Protein AF-A0A543E9P0-F1 (afdb_monomer)

Structure (mmCIF, N/CA/C/O backbone):
data_AF-A0A543E9P0-F1
#
_entry.id   AF-A0A543E9P0-F1
#
loop_
_atom_site.group_PDB
_atom_site.id
_atom_site.type_symbol
_atom_site.label_atom_id
_atom_site.label_alt_id
_atom_site.label_comp_id
_atom_site.label_asym_id
_atom_site.label_entity_id
_atom_site.label_seq_id
_atom_site.pdbx_PDB_ins_code
_atom_site.Cartn_x
_atom_site.Cartn_y
_atom_site.Cartn_z
_atom_site.occupancy
_atom_site.B_iso_or_equiv
_atom_site.auth_seq_id
_atom_site.auth_comp_id
_atom_site.auth_asym_id
_atom_site.auth_atom_id
_atom_site.pdbx_PDB_model_num
ATOM 1 N N . MET A 1 1 ? -9.242 -23.941 -20.916 1.00 66.31 1 MET A N 1
ATOM 2 C CA . MET A 1 1 ? -9.584 -22.506 -21.068 1.00 66.31 1 MET A CA 1
ATOM 3 C C . MET A 1 1 ? -8.375 -21.681 -20.657 1.00 66.31 1 MET A C 1
ATOM 5 O O . MET A 1 1 ? -7.772 -22.020 -19.648 1.00 66.31 1 MET A O 1
ATOM 9 N N . LYS A 1 2 ? -7.986 -20.655 -21.424 1.00 64.19 2 LYS A N 1
ATOM 10 C CA . LYS A 1 2 ? -6.944 -19.709 -20.986 1.00 64.19 2 LYS A CA 1
ATOM 11 C C . LYS A 1 2 ? -7.584 -18.680 -20.039 1.00 64.19 2 LYS A C 1
ATOM 13 O O . LYS A 1 2 ? -8.693 -18.238 -20.345 1.00 64.19 2 LYS A O 1
ATOM 18 N N . PRO A 1 3 ? -6.948 -18.317 -18.911 1.00 70.50 3 PRO A N 1
ATOM 19 C CA . PRO A 1 3 ? -7.487 -17.301 -18.016 1.00 70.50 3 PRO A CA 1
ATOM 20 C C . PRO A 1 3 ? -7.559 -15.957 -18.745 1.00 70.50 3 PRO A C 1
ATOM 22 O O . PRO A 1 3 ? -6.606 -15.541 -19.405 1.00 70.50 3 PRO A O 1
ATOM 25 N N . LYS A 1 4 ? -8.709 -15.286 -18.648 1.00 77.44 4 LYS A N 1
ATOM 26 C CA . LYS A 1 4 ? -8.881 -13.924 -19.152 1.00 77.44 4 LYS A CA 1
ATOM 27 C C . LYS A 1 4 ? -8.303 -12.984 -18.094 1.00 77.44 4 LYS A C 1
ATOM 29 O O . LYS A 1 4 ? -8.890 -12.834 -17.028 1.00 77.44 4 LYS A O 1
ATOM 34 N N . ILE A 1 5 ? -7.123 -12.431 -18.359 1.00 82.94 5 ILE A N 1
ATOM 35 C CA . ILE A 1 5 ? -6.471 -11.478 -17.458 1.00 82.94 5 ILE A CA 1
ATOM 36 C C . ILE A 1 5 ? -7.045 -10.095 -17.765 1.00 82.94 5 ILE A C 1
ATOM 38 O O . ILE A 1 5 ? -6.871 -9.586 -18.870 1.00 82.94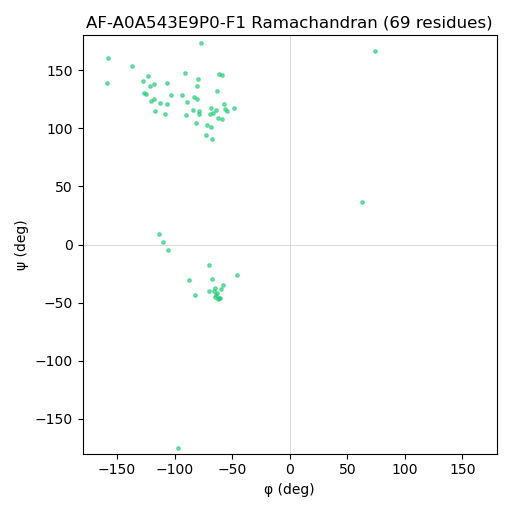 5 ILE A O 1
ATOM 42 N N . SER A 1 6 ? -7.738 -9.506 -16.793 1.00 81.50 6 SER A N 1
ATOM 43 C CA . SER A 1 6 ? -8.182 -8.111 -16.838 1.00 81.50 6 SER A CA 1
ATOM 44 C C . SER A 1 6 ? -7.272 -7.282 -15.941 1.00 81.50 6 SER A C 1
ATOM 46 O O . SER A 1 6 ? -7.056 -7.642 -14.786 1.00 81.50 6 SER A O 1
ATOM 48 N N . MET A 1 7 ? -6.736 -6.185 -16.472 1.00 85.62 7 MET A N 1
ATOM 49 C CA . MET A 1 7 ? -5.884 -5.266 -15.721 1.00 85.62 7 MET A CA 1
ATOM 50 C C . MET A 1 7 ? -6.752 -4.143 -15.148 1.00 85.62 7 MET A C 1
ATOM 52 O O . MET A 1 7 ? -7.539 -3.543 -15.880 1.00 85.62 7 MET A O 1
ATOM 56 N N . VAL A 1 8 ? -6.632 -3.883 -13.846 1.00 85.44 8 VAL A N 1
ATOM 57 C CA . VAL A 1 8 ? -7.362 -2.814 -13.152 1.00 85.44 8 VAL A CA 1
ATOM 58 C C . VAL A 1 8 ? -6.340 -1.830 -12.602 1.00 85.44 8 VAL A C 1
ATOM 60 O O . VAL A 1 8 ? -5.421 -2.229 -11.891 1.00 85.44 8 VAL A O 1
ATOM 63 N N . LEU 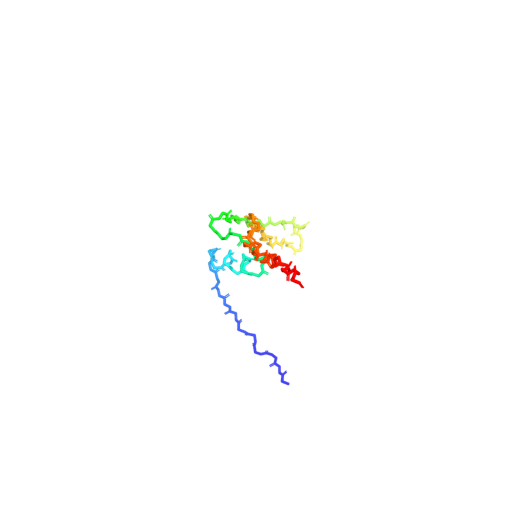A 1 9 ? -6.492 -0.557 -12.960 1.00 87.25 9 LEU A N 1
ATOM 64 C CA . LEU A 1 9 ? -5.723 0.538 -12.380 1.00 87.25 9 LEU A CA 1
ATOM 65 C C . LEU A 1 9 ? -6.353 0.914 -11.045 1.00 87.25 9 LEU A C 1
ATOM 67 O O . LEU A 1 9 ? -7.550 1.191 -10.988 1.00 87.25 9 LEU A O 1
ATOM 71 N N . LEU A 1 10 ? -5.539 0.901 -9.996 1.00 89.06 10 LEU A N 1
ATOM 72 C CA . LEU A 1 10 ? -5.943 1.274 -8.651 1.00 89.06 10 LEU A CA 1
ATOM 73 C C . LEU A 1 10 ? -5.134 2.480 -8.203 1.00 89.06 10 LEU A C 1
ATOM 75 O O . LEU A 1 10 ? -3.925 2.538 -8.439 1.00 89.06 10 LEU A O 1
ATOM 79 N N . ASP A 1 11 ? -5.801 3.420 -7.551 1.00 90.44 11 ASP A N 1
ATOM 80 C CA . ASP A 1 11 ? -5.124 4.504 -6.852 1.00 90.44 11 ASP A CA 1
ATOM 81 C C . ASP A 1 11 ? -4.540 4.035 -5.506 1.00 90.44 11 ASP A C 1
ATOM 83 O O . ASP A 1 11 ? -4.753 2.909 -5.045 1.00 90.44 11 ASP A O 1
ATOM 87 N N . GLU A 1 12 ? -3.785 4.918 -4.854 1.00 89.31 12 GLU A N 1
ATOM 88 C CA . GLU A 1 12 ? -3.120 4.617 -3.587 1.00 89.31 12 GLU A CA 1
ATOM 89 C C . GLU A 1 12 ? -4.090 4.225 -2.464 1.00 89.31 12 GLU A C 1
ATOM 91 O O . GLU A 1 12 ? -3.791 3.326 -1.674 1.00 89.31 12 GLU A O 1
ATOM 96 N N . ASN A 1 13 ? -5.259 4.868 -2.384 1.00 91.31 13 ASN A N 1
ATOM 97 C CA . ASN A 1 13 ? -6.244 4.568 -1.348 1.00 91.31 13 ASN A CA 1
ATOM 98 C C . ASN A 1 13 ? -6.880 3.202 -1.581 1.00 91.31 13 ASN A C 1
ATOM 100 O O . ASN A 1 13 ? -7.045 2.449 -0.623 1.00 91.31 13 ASN A O 1
ATOM 104 N N . GLN A 1 14 ? -7.170 2.870 -2.837 1.00 93.19 14 GLN A N 1
ATOM 105 C CA . GLN A 1 14 ? -7.726 1.579 -3.228 1.00 93.19 14 GLN A CA 1
ATOM 106 C C . GLN A 1 14 ? -6.742 0.432 -2.972 1.00 93.19 14 GLN A C 1
ATOM 108 O O . GLN A 1 14 ? -7.138 -0.629 -2.485 1.00 93.19 14 GLN A O 1
ATOM 113 N N . ILE A 1 15 ? -5.449 0.638 -3.244 1.00 91.81 15 ILE A N 1
ATOM 114 C CA . ILE A 1 15 ? -4.401 -0.334 -2.895 1.00 91.81 15 ILE A CA 1
ATOM 115 C C . ILE A 1 15 ? -4.359 -0.533 -1.377 1.00 91.81 15 ILE A C 1
ATOM 117 O O . ILE A 1 15 ? -4.330 -1.669 -0.89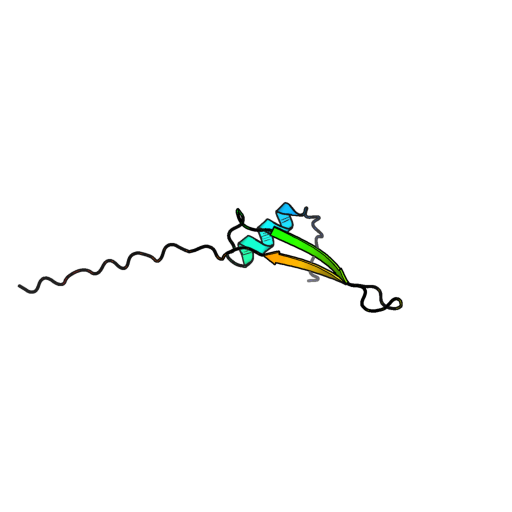5 1.00 91.81 15 ILE A O 1
ATOM 121 N N . LEU A 1 16 ? -4.399 0.560 -0.613 1.00 92.81 16 LEU A N 1
ATOM 122 C CA . LEU A 1 16 ? -4.363 0.497 0.844 1.00 92.81 16 LEU A CA 1
ATOM 123 C C . LEU A 1 16 ? -5.608 -0.193 1.425 1.00 92.81 16 LEU A C 1
ATOM 125 O O . LEU A 1 16 ? -5.474 -0.973 2.369 1.00 92.81 16 LEU A O 1
ATOM 129 N N . ASP A 1 17 ? -6.789 0.031 0.843 1.00 93.31 17 ASP A N 1
ATOM 130 C CA . ASP A 1 17 ? -8.036 -0.659 1.200 1.00 93.31 17 ASP A CA 1
ATOM 131 C C . ASP A 1 17 ? -7.925 -2.172 0.981 1.00 93.31 17 ASP A C 1
ATOM 133 O O . ASP A 1 17 ? -8.267 -2.951 1.875 1.00 93.31 17 ASP A O 1
ATOM 137 N N . LEU A 1 18 ? -7.387 -2.600 -0.168 1.00 92.69 18 LEU A N 1
ATOM 138 C CA . LEU A 1 18 ? -7.178 -4.018 -0.472 1.00 92.69 18 LEU A CA 1
ATOM 139 C C . LEU A 1 18 ? -6.212 -4.682 0.509 1.00 92.69 18 LEU A C 1
ATOM 141 O O . LEU A 1 18 ? -6.505 -5.763 1.025 1.00 92.69 18 LEU A O 1
ATOM 145 N N . ILE A 1 19 ? -5.076 -4.038 0.794 1.00 91.69 19 ILE A N 1
ATOM 146 C CA . ILE A 1 19 ? -4.086 -4.585 1.729 1.00 91.69 19 ILE A CA 1
ATOM 147 C C . ILE A 1 19 ? -4.679 -4.670 3.138 1.00 91.69 19 ILE A C 1
ATOM 149 O O . ILE A 1 19 ? -4.517 -5.695 3.806 1.00 91.69 19 ILE A O 1
ATOM 153 N N . CYS A 1 20 ? -5.390 -3.632 3.589 1.00 92.12 20 CYS A N 1
ATOM 154 C CA . CYS A 1 20 ? -6.000 -3.634 4.915 1.00 92.12 20 CYS A CA 1
ATOM 155 C C . CYS A 1 20 ? -7.089 -4.703 5.042 1.00 92.12 20 CYS A C 1
ATOM 157 O O . CYS A 1 20 ? -7.088 -5.448 6.021 1.00 92.12 20 CYS A O 1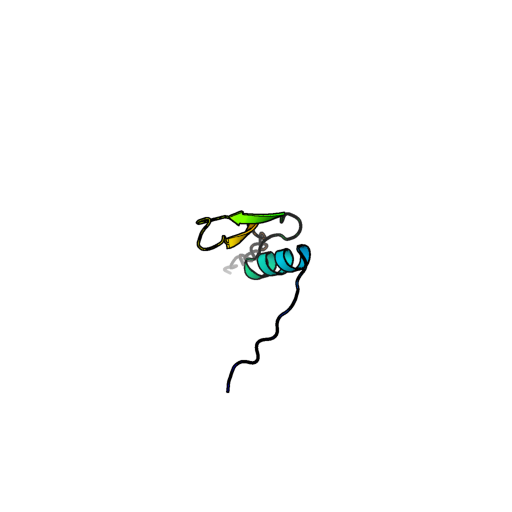
ATOM 159 N N . GLY A 1 21 ? -7.965 -4.828 4.042 1.00 91.12 21 GLY A N 1
ATOM 160 C CA . GLY A 1 21 ? -9.034 -5.826 4.030 1.00 91.12 21 GLY A CA 1
ATOM 161 C C . GLY A 1 21 ? -8.511 -7.264 4.012 1.00 91.12 21 GLY A C 1
ATOM 162 O O . GLY A 1 21 ? -9.011 -8.106 4.757 1.00 91.12 21 GLY A O 1
ATOM 163 N N . ALA A 1 22 ? -7.466 -7.541 3.228 1.00 91.69 22 ALA A N 1
ATOM 164 C CA . ALA A 1 22 ? -6.865 -8.874 3.149 1.00 91.69 22 ALA A CA 1
ATOM 165 C C . ALA A 1 22 ? -6.163 -9.303 4.452 1.00 91.69 22 ALA A C 1
ATOM 167 O O . ALA A 1 22 ? -6.109 -10.494 4.753 1.00 91.69 22 ALA A O 1
ATOM 168 N N . ASN A 1 23 ? -5.642 -8.344 5.226 1.00 90.25 23 ASN A N 1
ATOM 169 C CA . ASN A 1 23 ? -4.829 -8.608 6.418 1.00 90.25 23 ASN A CA 1
ATOM 170 C C . ASN A 1 23 ? -5.529 -8.246 7.742 1.00 90.25 23 ASN A C 1
ATOM 172 O O . ASN A 1 23 ? -4.928 -8.385 8.803 1.00 90.25 23 ASN A O 1
ATOM 176 N N . GLY A 1 24 ? -6.782 -7.777 7.711 1.00 88.94 24 GLY A N 1
ATOM 177 C CA . GLY A 1 24 ? -7.511 -7.351 8.914 1.00 88.94 24 GLY A CA 1
ATOM 178 C C . GLY A 1 24 ? -6.856 -6.166 9.631 1.00 88.94 24 GLY A C 1
ATOM 179 O O . GLY A 1 24 ? -6.821 -6.126 10.861 1.00 88.94 24 GLY A O 1
ATOM 180 N N . LEU A 1 25 ? -6.294 -5.225 8.872 1.00 90.38 25 LEU A N 1
ATOM 181 C CA . LEU A 1 25 ? -5.632 -4.037 9.409 1.00 90.38 25 LEU A CA 1
ATOM 182 C C . LEU A 1 25 ? -6.616 -2.874 9.544 1.00 90.38 25 LEU A C 1
ATOM 184 O O . LEU A 1 25 ? -7.510 -2.691 8.719 1.00 90.38 25 LEU A O 1
ATOM 188 N N . ASN A 1 26 ? -6.410 -2.029 10.554 1.00 91.06 26 ASN A N 1
ATOM 189 C CA . ASN A 1 26 ? -7.232 -0.844 10.756 1.00 91.06 26 ASN A CA 1
ATOM 190 C C . ASN A 1 26 ? -6.931 0.219 9.689 1.00 91.06 26 ASN A C 1
ATOM 192 O O . ASN A 1 26 ? -5.951 0.964 9.790 1.00 91.06 26 ASN A O 1
ATOM 196 N N . ARG A 1 27 ? -7.826 0.340 8.706 1.00 91.44 27 ARG A N 1
ATOM 197 C CA . ARG A 1 27 ? -7.682 1.274 7.581 1.00 91.44 27 ARG A CA 1
ATOM 198 C C . ARG A 1 27 ? -7.548 2.745 7.993 1.00 91.44 27 ARG A C 1
ATOM 200 O O . ARG A 1 27 ? -6.810 3.491 7.350 1.00 91.44 27 ARG A O 1
ATOM 207 N N . GLY A 1 28 ? -8.220 3.168 9.066 1.00 91.38 28 GLY A N 1
ATOM 208 C CA . GLY A 1 28 ? -8.186 4.553 9.556 1.00 91.38 28 GLY A CA 1
ATOM 209 C C . GLY A 1 28 ? -6.846 4.959 10.177 1.00 91.38 28 GLY A C 1
ATOM 210 O O . GLY A 1 28 ? -6.563 6.145 10.314 1.00 91.38 28 GLY A O 1
ATOM 211 N N . LYS A 1 29 ? -6.011 3.978 10.535 1.00 91.38 29 LYS A N 1
ATOM 212 C CA . LYS A 1 29 ? -4.642 4.176 11.037 1.00 91.38 29 LYS A CA 1
ATOM 213 C C . LYS A 1 29 ? -3.584 3.643 10.069 1.00 91.38 29 LYS A C 1
ATOM 215 O O . LYS A 1 29 ? -2.412 3.552 10.436 1.00 91.38 29 LYS A O 1
ATOM 220 N N . ALA A 1 30 ? -3.999 3.257 8.865 1.00 92.38 30 ALA A N 1
ATOM 221 C CA . ALA A 1 30 ? -3.111 2.700 7.868 1.00 92.38 30 ALA A CA 1
ATOM 222 C C . ALA A 1 30 ? -2.332 3.803 7.155 1.00 92.38 30 ALA A C 1
ATOM 224 O O . ALA A 1 30 ? -2.853 4.877 6.861 1.00 92.38 30 ALA A O 1
ATOM 225 N N . SER A 1 31 ? -1.075 3.512 6.853 1.00 92.69 31 SER A N 1
ATOM 226 C CA . SER A 1 31 ? -0.245 4.323 5.966 1.00 92.69 31 SER A CA 1
ATOM 227 C C . SER A 1 31 ? 0.526 3.408 5.031 1.00 92.69 31 SER A C 1
ATOM 229 O O . SER A 1 31 ? 0.788 2.250 5.364 1.00 92.69 31 SER A O 1
ATOM 231 N N . MET A 1 32 ? 0.872 3.932 3.862 1.00 93.00 32 MET A N 1
ATOM 232 C CA . MET A 1 32 ? 1.558 3.192 2.817 1.00 93.00 32 MET A CA 1
ATOM 233 C C . MET A 1 32 ? 2.863 3.888 2.457 1.00 93.00 32 MET A C 1
ATOM 235 O O . MET A 1 32 ? 2.942 5.113 2.484 1.00 93.00 32 MET A O 1
ATOM 239 N N . ASN A 1 33 ? 3.875 3.096 2.126 1.00 91.25 33 ASN A N 1
ATOM 240 C CA . ASN A 1 33 ? 5.112 3.563 1.535 1.00 91.25 33 ASN A CA 1
ATOM 241 C C . ASN A 1 33 ? 5.354 2.801 0.231 1.00 91.25 33 ASN A C 1
ATOM 243 O O . ASN A 1 33 ? 5.277 1.569 0.213 1.00 91.25 33 ASN A O 1
ATOM 247 N N . ILE A 1 34 ? 5.630 3.533 -0.844 1.00 89.12 34 ILE A N 1
ATOM 248 C CA . ILE A 1 34 ? 5.912 2.978 -2.166 1.00 89.12 34 ILE A CA 1
ATOM 249 C C . ILE A 1 34 ? 7.340 3.373 -2.511 1.00 89.12 34 ILE A C 1
ATOM 251 O O . ILE A 1 34 ? 7.639 4.552 -2.671 1.00 89.12 34 ILE A O 1
ATOM 255 N N . ASN A 1 35 ? 8.221 2.383 -2.622 1.00 89.75 35 ASN A N 1
ATOM 256 C CA . ASN A 1 35 ? 9.625 2.608 -2.941 1.00 89.75 35 ASN A CA 1
ATOM 257 C C . ASN A 1 35 ? 9.990 1.867 -4.217 1.00 89.75 35 ASN A C 1
ATOM 259 O O . ASN A 1 35 ? 9.650 0.696 -4.377 1.00 89.75 35 ASN A O 1
ATOM 263 N N . TYR A 1 36 ? 10.736 2.526 -5.095 1.00 88.88 36 TYR A N 1
ATOM 264 C CA . TYR A 1 36 ? 11.458 1.842 -6.154 1.00 88.88 36 TYR A CA 1
ATOM 265 C C . TYR A 1 36 ? 12.843 1.469 -5.633 1.00 88.88 36 TYR A C 1
ATOM 267 O O . TYR A 1 36 ? 13.594 2.331 -5.177 1.00 88.88 36 TYR A O 1
ATOM 275 N N . VAL A 1 37 ? 13.167 0.183 -5.672 1.00 88.88 37 VAL A N 1
ATOM 276 C CA . VAL A 1 37 ? 14.475 -0.340 -5.285 1.00 88.88 37 VAL A CA 1
ATOM 277 C C . VAL A 1 37 ? 15.196 -0.769 -6.548 1.00 88.88 37 VAL A C 1
ATOM 279 O O . VAL A 1 37 ? 14.783 -1.71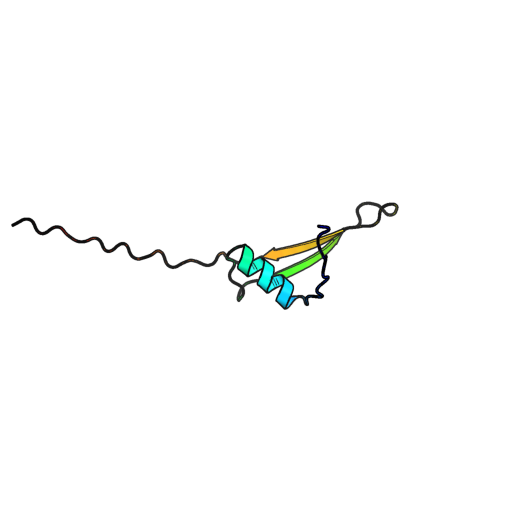4 -7.217 1.00 88.88 37 VAL A O 1
ATOM 282 N N . GLU A 1 38 ? 16.263 -0.058 -6.893 1.00 87.88 38 GLU A N 1
ATOM 283 C CA . GLU A 1 38 ? 17.127 -0.431 -8.004 1.00 87.88 38 GLU A CA 1
ATOM 284 C C . GLU A 1 38 ? 18.066 -1.556 -7.560 1.00 87.88 38 GLU A C 1
ATOM 286 O O . GLU A 1 38 ? 18.875 -1.378 -6.654 1.00 87.88 38 GLU A O 1
ATOM 291 N N . ASN A 1 39 ? 17.913 -2.736 -8.166 1.00 78.12 39 ASN A N 1
ATOM 292 C CA . ASN A 1 39 ? 18.713 -3.910 -7.810 1.00 78.12 39 ASN A CA 1
ATOM 293 C C . ASN A 1 39 ? 20.076 -3.885 -8.516 1.00 78.12 39 ASN A C 1
ATOM 295 O O . ASN A 1 39 ? 21.100 -4.165 -7.903 1.00 78.12 39 ASN A O 1
ATOM 299 N N . ASP A 1 40 ? 20.075 -3.541 -9.806 1.00 78.06 40 ASP A N 1
ATOM 300 C CA . ASP A 1 40 ? 21.254 -3.305 -10.639 1.00 78.06 40 ASP A CA 1
ATOM 301 C C . ASP A 1 40 ? 20.822 -2.436 -11.832 1.00 78.06 40 ASP A C 1
ATOM 303 O O . ASP A 1 40 ? 19.776 -2.678 -12.445 1.00 78.06 40 ASP A O 1
ATOM 307 N N . THR A 1 41 ? 21.660 -1.465 -12.190 1.00 71.25 41 THR A N 1
ATOM 308 C CA . THR A 1 41 ? 21.576 -0.647 -13.410 1.00 71.25 41 THR A CA 1
ATOM 309 C C . THR A 1 41 ? 21.312 -1.446 -14.696 1.00 71.25 41 THR A C 1
ATOM 311 O O . THR A 1 41 ? 20.757 -0.904 -15.652 1.00 71.25 41 THR A O 1
ATOM 314 N N . ARG A 1 42 ? 21.687 -2.734 -14.753 1.00 75.06 42 ARG A N 1
ATOM 315 C CA . ARG A 1 42 ? 21.485 -3.602 -15.930 1.00 75.06 42 ARG A CA 1
ATOM 316 C C . ARG A 1 42 ? 20.139 -4.321 -16.001 1.00 75.06 42 ARG A C 1
ATOM 318 O O . ARG A 1 42 ? 19.684 -4.606 -17.106 1.00 75.06 42 ARG A O 1
ATOM 325 N N . THR A 1 43 ? 19.523 -4.663 -14.872 1.00 75.69 43 THR A N 1
ATOM 326 C CA . THR A 1 43 ? 18.299 -5.494 -14.835 1.00 75.69 43 THR A CA 1
ATOM 327 C C . THR A 1 43 ? 17.034 -4.704 -14.520 1.00 75.69 43 THR A C 1
ATOM 329 O O . THR A 1 43 ? 15.940 -5.264 -14.567 1.00 75.69 43 THR A O 1
ATOM 332 N N . GLY A 1 44 ? 17.168 -3.412 -14.216 1.00 74.12 44 GLY A N 1
ATOM 333 C CA . GLY A 1 44 ? 16.074 -2.608 -13.692 1.00 74.12 44 GLY A CA 1
ATOM 334 C C . GLY A 1 44 ? 15.778 -2.939 -12.227 1.00 74.12 44 GLY A C 1
ATOM 335 O O . GLY A 1 44 ? 16.274 -3.910 -11.648 1.00 74.12 44 GLY A O 1
ATOM 336 N N . GLY A 1 45 ? 14.996 -2.072 -11.599 1.00 86.50 45 GLY A N 1
ATOM 337 C CA . GLY A 1 45 ? 14.589 -2.181 -10.207 1.00 86.50 45 GLY A CA 1
ATOM 338 C C . GLY A 1 45 ? 13.218 -2.818 -10.030 1.00 86.50 45 GLY A C 1
ATOM 339 O O . GLY A 1 45 ? 12.575 -3.282 -10.970 1.00 86.50 45 GLY A O 1
ATOM 340 N N . SER A 1 46 ? 12.765 -2.850 -8.786 1.00 88.56 46 SER A N 1
ATOM 341 C CA . SER A 1 46 ? 11.463 -3.370 -8.383 1.00 88.56 46 SER A CA 1
ATOM 342 C C . SER A 1 46 ? 10.719 -2.338 -7.550 1.00 88.56 46 SER A C 1
ATOM 344 O O . SER A 1 46 ? 11.305 -1.666 -6.704 1.00 88.56 46 SER A O 1
ATOM 346 N N . TRP A 1 47 ? 9.410 -2.235 -7.760 1.00 87.75 47 TRP A 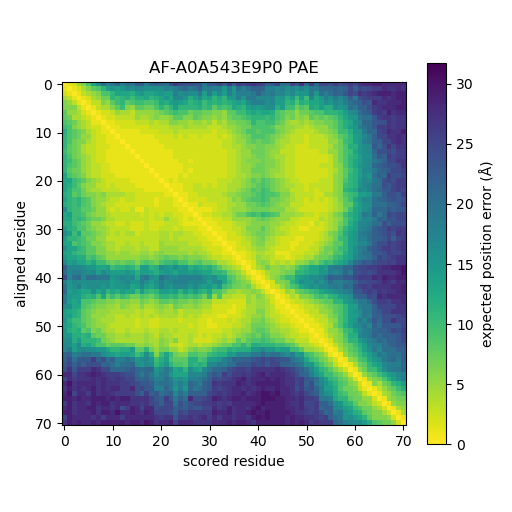N 1
ATOM 347 C CA . TRP A 1 47 ? 8.539 -1.460 -6.885 1.00 87.75 47 TRP A CA 1
ATOM 348 C C . TRP A 1 47 ? 8.147 -2.305 -5.676 1.00 87.75 47 TRP A C 1
ATOM 350 O O . TRP A 1 47 ? 7.635 -3.414 -5.822 1.00 87.75 47 TRP A O 1
ATOM 360 N N . ILE A 1 48 ? 8.375 -1.770 -4.482 1.00 88.88 48 ILE A N 1
ATOM 361 C CA . ILE A 1 48 ? 7.980 -2.369 -3.213 1.00 88.88 48 ILE A CA 1
ATOM 362 C C . ILE A 1 48 ? 6.900 -1.487 -2.595 1.00 88.88 48 ILE A C 1
ATOM 364 O O . ILE A 1 48 ? 7.122 -0.305 -2.332 1.00 88.88 48 ILE A O 1
ATOM 368 N N . ILE A 1 49 ? 5.739 -2.086 -2.336 1.00 89.12 49 ILE A N 1
ATOM 369 C CA . ILE A 1 49 ? 4.615 -1.445 -1.652 1.00 89.12 49 ILE A CA 1
ATOM 370 C C . ILE A 1 49 ? 4.530 -2.023 -0.241 1.00 89.12 49 ILE A C 1
ATOM 372 O O . ILE A 1 49 ? 4.376 -3.231 -0.065 1.00 89.12 49 ILE A O 1
ATOM 376 N N . GLN A 1 50 ? 4.633 -1.163 0.767 1.00 89.81 50 GLN A N 1
ATOM 377 C CA . GLN A 1 50 ? 4.550 -1.536 2.178 1.00 89.81 50 GLN A CA 1
ATOM 378 C C . GLN A 1 50 ? 3.395 -0.786 2.834 1.00 89.81 50 GLN A C 1
ATOM 380 O O . GLN A 1 50 ? 3.382 0.441 2.836 1.00 89.81 50 GLN A O 1
ATOM 385 N N . ALA A 1 51 ? 2.448 -1.506 3.433 1.00 90.00 51 ALA A N 1
ATOM 386 C CA . ALA A 1 51 ? 1.407 -0.914 4.269 1.00 90.00 51 ALA A CA 1
ATOM 387 C C . ALA A 1 51 ? 1.682 -1.215 5.744 1.00 90.00 51 ALA A C 1
ATOM 389 O O . ALA A 1 51 ? 2.054 -2.333 6.100 1.00 90.00 51 ALA A O 1
ATOM 390 N N . ARG A 1 52 ? 1.467 -0.225 6.612 1.00 89.88 52 ARG A N 1
ATOM 391 C CA . ARG A 1 52 ? 1.539 -0.376 8.069 1.00 89.88 52 ARG A CA 1
ATOM 392 C C . ARG A 1 52 ? 0.250 0.123 8.706 1.00 89.88 52 ARG A C 1
ATOM 394 O O . ARG A 1 52 ? -0.178 1.244 8.433 1.00 89.88 52 ARG A O 1
ATOM 401 N N . ALA A 1 53 ? -0.339 -0.686 9.575 1.00 89.44 53 ALA A N 1
ATOM 402 C CA . ALA A 1 53 ? -1.418 -0.280 10.466 1.00 89.44 53 ALA A CA 1
ATOM 403 C C . ALA A 1 53 ? -1.482 -1.232 11.672 1.00 89.44 53 ALA A C 1
ATOM 405 O O . ALA A 1 53 ? -0.975 -2.351 11.587 1.00 89.44 53 ALA A O 1
ATOM 406 N N . PRO A 1 54 ? -2.119 -0.827 12.783 1.00 84.81 54 PRO A N 1
ATOM 407 C CA . PRO A 1 54 ? -2.509 -1.758 13.835 1.00 84.81 54 PRO A CA 1
ATOM 408 C C . PRO A 1 54 ? -3.489 -2.801 13.291 1.00 84.81 54 PRO A C 1
ATOM 410 O O . PRO A 1 54 ? -4.336 -2.470 12.458 1.00 84.81 54 PRO A O 1
ATOM 413 N N . GLU A 1 55 ? -3.429 -4.026 13.809 1.00 84.06 55 GLU A N 1
ATOM 414 C CA . GLU A 1 55 ? -4.486 -5.013 13.580 1.00 84.06 55 GLU A CA 1
ATOM 415 C C . GLU A 1 55 ? -5.831 -4.484 14.095 1.00 84.06 55 GLU A C 1
ATOM 417 O O . GLU A 1 55 ? -5.906 -3.773 15.109 1.00 84.06 55 GLU A O 1
ATOM 422 N N . GLU A 1 56 ? -6.917 -4.835 13.411 1.00 78.31 56 GLU A N 1
ATOM 423 C CA . GLU A 1 56 ? -8.243 -4.641 13.972 1.00 78.31 56 GLU A CA 1
ATOM 424 C C . GLU A 1 56 ? -8.399 -5.521 15.209 1.00 78.31 56 GLU A C 1
ATOM 426 O O . GLU A 1 56 ? -8.419 -6.752 15.140 1.00 78.31 56 GLU A O 1
ATOM 431 N N . ILE A 1 57 ? -8.566 -4.877 16.365 1.00 70.25 57 ILE A N 1
ATOM 432 C CA . ILE A 1 57 ? -8.985 -5.565 17.580 1.00 70.25 57 ILE A CA 1
ATOM 433 C C . ILE A 1 57 ? -10.424 -6.014 17.343 1.00 70.25 57 ILE A C 1
ATOM 435 O O . ILE A 1 57 ? -11.374 -5.281 17.628 1.00 70.25 57 ILE A O 1
ATOM 439 N N . LYS A 1 58 ? -10.597 -7.230 16.818 1.00 62.38 58 LYS A N 1
ATOM 440 C CA . LYS A 1 58 ? -11.905 -7.879 16.809 1.00 62.38 58 LYS A CA 1
ATOM 441 C C . LYS A 1 58 ? -12.354 -7.945 18.270 1.00 62.38 58 LYS A C 1
ATOM 443 O O . LYS A 1 58 ? -11.615 -8.498 19.092 1.00 62.38 58 LYS A O 1
ATOM 448 N N . PRO A 1 59 ? -13.505 -7.355 18.639 1.00 58.78 59 PRO A N 1
ATOM 449 C CA . PRO A 1 59 ? -13.975 -7.416 20.012 1.00 58.78 59 PRO A CA 1
ATOM 450 C C . PRO A 1 59 ? -14.066 -8.890 20.393 1.00 58.78 59 PRO A C 1
ATOM 452 O O . PRO A 1 59 ? -14.810 -9.646 19.769 1.00 58.78 59 PRO A O 1
ATOM 455 N N . LYS A 1 60 ? -13.264 -9.313 21.381 1.00 57.97 60 LYS A N 1
ATOM 456 C CA . LYS A 1 60 ? -13.337 -10.674 21.916 1.00 57.97 60 LYS A CA 1
ATOM 457 C C . LYS A 1 60 ? -14.786 -10.895 22.322 1.00 57.97 60 LYS A C 1
ATOM 459 O O . LYS A 1 60 ? -15.293 -10.193 23.201 1.00 57.97 60 LYS A O 1
ATOM 464 N N . SER A 1 61 ? -15.459 -11.817 21.642 1.00 54.84 61 SER A N 1
ATOM 465 C CA . SER A 1 61 ? -16.826 -12.215 21.941 1.00 54.84 61 SER A CA 1
ATOM 466 C C . SER A 1 61 ? -16.892 -12.484 23.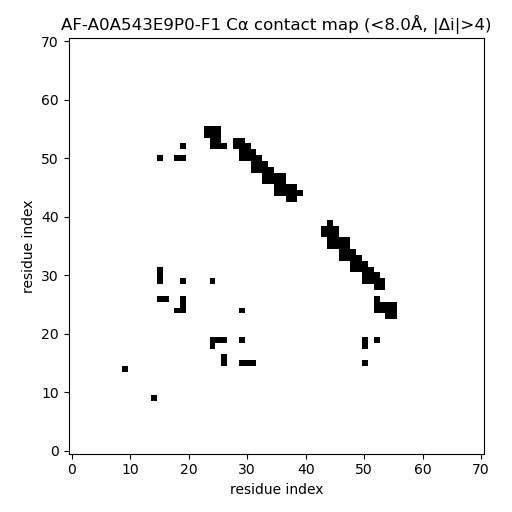441 1.00 54.84 61 SER A C 1
ATOM 468 O O . SER A 1 61 ? -16.154 -13.328 23.951 1.00 54.84 61 SER A O 1
ATOM 470 N N . LYS A 1 62 ? -17.699 -11.712 24.178 1.00 63.06 62 LYS A N 1
ATOM 471 C CA . LYS A 1 62 ? -17.861 -11.915 25.619 1.00 63.06 62 LYS A CA 1
ATOM 472 C C . LYS A 1 62 ? -18.381 -13.337 25.816 1.00 63.06 62 LYS A C 1
ATOM 474 O O . LYS A 1 62 ? -19.534 -13.615 25.494 1.00 63.06 62 LYS A O 1
ATOM 479 N N . ILE A 1 63 ? -17.538 -14.236 26.318 1.00 63.91 63 ILE A N 1
ATOM 480 C CA . ILE A 1 63 ? -17.963 -15.571 26.737 1.00 63.91 63 ILE A CA 1
ATOM 481 C C . ILE A 1 63 ? -18.963 -15.348 27.875 1.00 63.91 63 ILE A C 1
ATOM 483 O O . ILE A 1 63 ? -18.591 -14.889 28.956 1.00 63.91 63 ILE A O 1
ATOM 487 N N . LYS A 1 64 ? -20.251 -15.609 27.625 1.00 60.28 64 LYS A N 1
ATOM 488 C CA . LYS A 1 64 ? -21.257 -15.653 28.689 1.00 60.28 64 LYS A CA 1
ATOM 489 C C . LYS A 1 64 ? -20.953 -16.879 29.544 1.00 60.28 64 LYS A C 1
ATOM 491 O O . LYS A 1 64 ? -21.273 -18.001 29.165 1.00 60.28 64 LYS A O 1
ATOM 496 N N . LEU A 1 65 ? -20.324 -16.658 30.693 1.00 55.38 65 LEU A N 1
ATOM 497 C CA . LEU A 1 65 ? -20.174 -17.683 31.715 1.00 55.38 65 LEU A CA 1
ATOM 498 C C . LEU A 1 65 ? -21.545 -17.892 32.380 1.00 55.38 65 LEU A C 1
ATOM 500 O O . LEU A 1 65 ? -21.930 -17.145 33.280 1.00 55.38 65 LEU A O 1
ATOM 504 N N . CYS A 1 66 ? -22.318 -18.869 31.907 1.00 61.81 66 CYS A N 1
ATOM 505 C CA . CYS A 1 66 ? -23.551 -19.273 32.578 1.00 61.81 66 CYS A CA 1
ATOM 506 C C . CYS A 1 66 ? -23.183 -19.967 33.896 1.00 61.81 66 CYS A C 1
ATOM 508 O O . CYS A 1 66 ? -22.604 -21.053 33.891 1.00 61.81 66 CYS A O 1
ATOM 510 N N . LYS A 1 67 ? -23.500 -19.340 35.035 1.00 62.88 67 LYS A N 1
ATOM 511 C CA . LYS A 1 67 ? -23.382 -19.990 36.345 1.00 62.88 67 LYS A CA 1
ATOM 512 C C . LYS A 1 67 ? -24.430 -21.101 36.424 1.00 62.88 67 LYS A C 1
ATOM 514 O O . LYS A 1 67 ? -25.624 -20.824 36.353 1.00 62.88 67 LYS A O 1
ATOM 519 N N . ARG A 1 68 ? -23.978 -22.349 36.553 1.00 56.03 68 ARG A N 1
ATOM 520 C CA . ARG A 1 68 ? -24.839 -23.505 36.824 1.00 56.03 68 ARG A CA 1
ATOM 521 C C . ARG A 1 68 ? -25.421 -23.324 38.231 1.00 56.03 68 ARG A C 1
ATOM 523 O O . ARG A 1 68 ? -24.668 -23.305 39.200 1.00 56.03 68 ARG A O 1
ATOM 530 N N . GLN A 1 69 ? -26.730 -23.112 38.333 1.00 59.16 69 GLN A N 1
ATOM 531 C CA . GLN A 1 69 ? -27.441 -23.223 39.604 1.00 59.16 69 GLN A CA 1
ATOM 532 C C . GLN A 1 69 ? -27.660 -24.717 39.851 1.00 59.16 69 GLN A C 1
ATOM 534 O O . GLN A 1 69 ? -28.359 -25.364 39.076 1.00 59.16 69 GLN A O 1
ATOM 539 N N . ASN A 1 70 ? -27.003 -25.267 40.870 1.00 51.59 70 ASN A N 1
ATOM 540 C CA . ASN A 1 70 ? -27.350 -26.581 41.397 1.00 51.59 70 ASN A CA 1
ATOM 541 C C . ASN A 1 70 ? -28.389 -26.352 42.500 1.00 51.59 70 ASN A C 1
ATOM 543 O O . ASN A 1 70 ? -28.067 -25.749 43.524 1.00 51.59 70 ASN A O 1
ATOM 547 N N . THR A 1 71 ? -29.617 -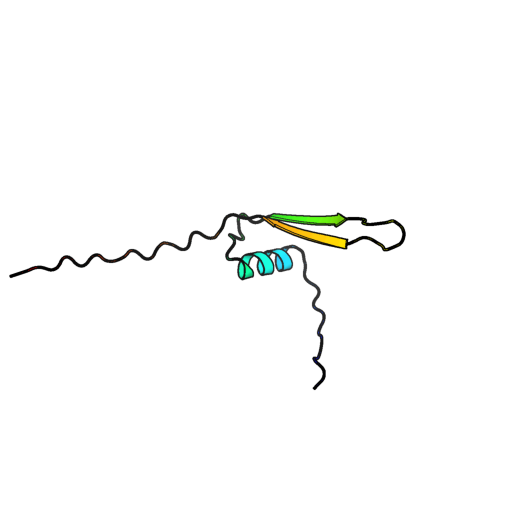26.782 42.238 1.00 52.81 71 THR A N 1
ATOM 548 C CA . THR A 1 71 ? -30.638 -27.120 43.243 1.00 52.81 71 THR A CA 1
ATOM 549 C C . THR A 1 71 ? -30.502 -28.577 43.629 1.00 52.81 71 THR A C 1
ATOM 551 O O . THR A 1 71 ? -30.238 -29.376 42.700 1.00 52.81 71 THR A O 1
#

Organism: NCBI:txid558021

Secondary structure (DSSP, 8-state):
-----------HHHHHHHHHHHHTB-GGG-EEEEEEE-S-TTT--EEEEEEE--B----------------

Nearest PDB structures (foldseek):
  7ane-assembly1_ag  TM=3.819E-01  e=9.909E-01  Leishmania major
  6hiv-assembly1_DH  TM=3.716E-01  e=2.911E+00  Trypanosoma brucei brucei
  8x5d-assembly1_G  TM=4.690E-01  e=4.991E+00  Mycobacterium tuberculosis
  8gym-assembly1_2K  TM=2.960E-01  e=4.991E+00  Tetrahymena thermophila SB210

S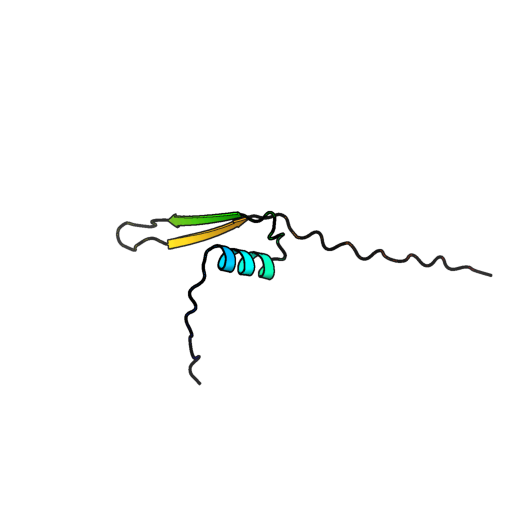olvent-accessible surface area (backbone atoms only — not comparable to full-atom values): 4854 Å² total; per-residue (Å²): 133,81,85,85,84,80,89,78,93,72,55,73,66,55,50,50,49,52,55,18,66,77,66,49,31,31,66,94,63,46,50,74,48,80,45,79,46,74,77,40,97,86,78,52,58,47,81,46,79,46,76,49,49,58,67,53,80,70,76,74,76,79,77,80,79,78,79,81,81,84,130

Mean predicted aligned error: 11.52 Å

Foldseek 3Di:
DDDDDDDDDDDPLRVLVVVCVVQQFDSVFKDKDWDWDAPDPPPGTDIDIDMDGHHPPPPDDPPPPDDDDDD

Radius of gyration: 21.88 Å; Cα contacts (8 Å, |Δi|>4): 65; chains: 1; bounding box: 52×32×64 Å

Sequence (71 aa):
MKPKISMVLLDENQILDLICGANGLNRGKASMNINYVENDTRTGGSWIIQARAPEEIKPKSKIKLCKRQNT

pLDDT: mean 80.72, std 12.9, range [51.59, 93.31]